Protein AF-A0A392T3P1-F1 (afdb_monomer_lite)

Radius of gyration: 28.36 Å; chains: 1; bounding box: 68×36×71 Å

Foldseek 3Di:
DDDPDDPCPDPVNVVVVVVCVVPPDDDVPPVPPDPVSVVVVVVVVVVVVVVVVVVVVVVVVVVVVVVVVVVVVVVVVVVVVVVVVPDDPDDDD

pLDDT: mean 86.55, std 14.43, range [44.0, 98.44]

Structure (mmCIF, N/CA/C/O backbone):
data_AF-A0A392T3P1-F1
#
_entry.id   AF-A0A392T3P1-F1
#
loop_
_atom_site.group_PDB
_atom_site.id
_atom_site.type_symbol
_atom_site.label_atom_id
_atom_site.label_alt_id
_atom_site.label_comp_id
_atom_site.label_asym_id
_atom_site.label_entity_id
_atom_site.label_seq_id
_atom_site.pdbx_PDB_ins_code
_atom_site.Cartn_x
_atom_site.Cartn_y
_atom_site.Cartn_z
_atom_site.occupancy
_atom_site.B_iso_or_equiv
_atom_site.auth_seq_id
_atom_site.auth_comp_id
_atom_site.auth_asym_id
_atom_site.auth_atom_id
_atom_site.pdbx_PDB_model_num
ATOM 1 N N . MET A 1 1 ? 15.725 4.135 -1.071 1.00 44.00 1 MET A N 1
ATOM 2 C CA . MET A 1 1 ? 14.358 4.576 -0.721 1.00 44.00 1 MET A CA 1
ATOM 3 C C . MET A 1 1 ? 14.415 6.058 -0.386 1.00 44.00 1 MET A C 1
ATOM 5 O O . MET A 1 1 ? 15.220 6.407 0.472 1.00 44.00 1 MET A O 1
ATOM 9 N N . PRO A 1 2 ? 13.686 6.943 -1.084 1.00 57.88 2 PRO A N 1
ATOM 10 C CA . PRO A 1 2 ? 13.665 8.351 -0.724 1.00 57.88 2 PRO A CA 1
ATOM 11 C C . PRO A 1 2 ? 12.810 8.509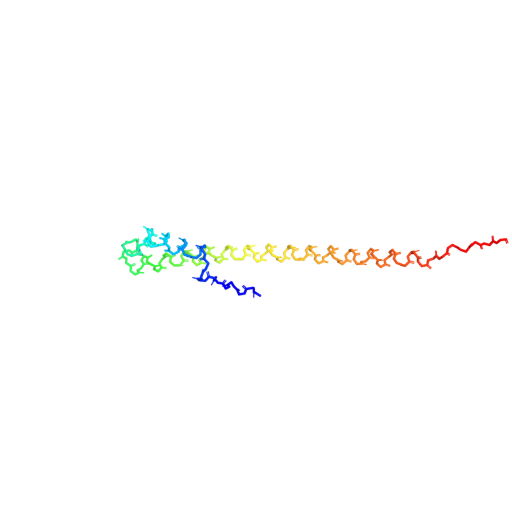 0.537 1.00 57.88 2 PRO A C 1
ATOM 13 O O . PRO A 1 2 ? 11.623 8.194 0.532 1.00 57.88 2 PRO A O 1
ATOM 16 N N . ASN A 1 3 ? 13.422 8.962 1.629 1.00 50.16 3 ASN A N 1
ATOM 17 C CA . ASN A 1 3 ? 12.687 9.380 2.817 1.00 50.16 3 ASN A CA 1
ATOM 18 C C . ASN A 1 3 ? 11.796 10.564 2.417 1.00 50.16 3 ASN A C 1
ATOM 20 O O . ASN A 1 3 ? 12.300 11.639 2.091 1.00 50.16 3 ASN A O 1
ATOM 24 N N . VAL A 1 4 ? 10.478 10.357 2.393 1.00 60.19 4 VAL A N 1
ATOM 25 C CA . VAL A 1 4 ? 9.504 11.426 2.155 1.00 60.19 4 VAL A CA 1
ATOM 26 C C . VAL A 1 4 ? 9.473 12.296 3.407 1.00 60.19 4 VAL A C 1
ATOM 28 O O . VAL A 1 4 ? 8.748 12.024 4.362 1.00 60.19 4 VAL A O 1
ATOM 31 N N . TYR A 1 5 ? 10.308 13.330 3.433 1.00 57.66 5 TYR A N 1
ATOM 32 C CA . TYR A 1 5 ? 10.215 14.369 4.448 1.00 57.66 5 TYR A CA 1
ATOM 33 C C . TYR A 1 5 ? 9.005 15.239 4.115 1.00 57.66 5 TYR A C 1
ATOM 35 O O . TYR A 1 5 ? 9.044 16.052 3.192 1.00 57.66 5 TYR A O 1
ATOM 43 N N . TYR A 1 6 ? 7.911 15.063 4.855 1.00 64.56 6 TYR A N 1
ATOM 44 C CA . TYR A 1 6 ? 6.800 16.004 4.793 1.00 64.56 6 TYR A CA 1
ATOM 45 C C . TYR A 1 6 ? 7.296 17.360 5.304 1.00 64.56 6 TYR A C 1
ATOM 47 O O . TYR A 1 6 ? 7.688 17.485 6.463 1.00 64.56 6 TYR A O 1
ATOM 55 N N . ASN A 1 7 ? 7.299 18.378 4.442 1.00 77.56 7 ASN A N 1
ATOM 56 C CA . ASN A 1 7 ? 7.554 19.747 4.874 1.00 77.56 7 ASN A CA 1
ATOM 57 C C . ASN A 1 7 ? 6.347 20.236 5.684 1.00 77.56 7 ASN A C 1
ATOM 59 O O . ASN A 1 7 ? 5.359 20.699 5.118 1.00 77.56 7 ASN A O 1
ATOM 63 N N . THR A 1 8 ? 6.443 20.141 7.007 1.00 78.44 8 THR A N 1
ATOM 64 C CA . THR A 1 8 ? 5.375 20.521 7.939 1.00 78.44 8 THR A CA 1
ATOM 65 C C . THR A 1 8 ? 5.169 22.035 8.068 1.00 78.44 8 THR A C 1
ATOM 67 O O . THR A 1 8 ? 4.216 22.470 8.709 1.00 78.44 8 THR A O 1
ATOM 70 N N . GLN A 1 9 ? 6.040 22.842 7.454 1.00 78.62 9 GLN A N 1
ATOM 71 C CA . GLN A 1 9 ? 5.971 24.307 7.428 1.00 78.62 9 GLN A CA 1
ATOM 72 C C . GLN A 1 9 ? 5.460 24.853 6.084 1.00 78.62 9 GLN A C 1
ATOM 74 O O . GLN A 1 9 ? 5.292 26.061 5.931 1.00 78.62 9 GLN A O 1
ATOM 79 N N . GLY A 1 10 ? 5.240 23.984 5.093 1.00 83.88 10 GLY A N 1
ATOM 80 C CA . GLY A 1 10 ? 4.776 24.374 3.765 1.00 83.88 10 GLY A CA 1
ATOM 81 C C . GLY A 1 10 ? 3.263 24.583 3.702 1.00 83.88 10 GLY A C 1
ATOM 82 O O . GLY A 1 10 ? 2.502 23.909 4.397 1.00 83.88 10 GLY A O 1
ATOM 83 N N . SER A 1 11 ? 2.822 25.454 2.791 1.00 86.38 11 SER A N 1
ATOM 84 C CA . SER A 1 11 ? 1.398 25.733 2.551 1.00 86.38 11 SER A CA 1
ATOM 85 C C . SER A 1 11 ? 0.585 24.472 2.239 1.00 86.38 11 SER A C 1
ATOM 87 O O . SER A 1 11 ? -0.507 24.319 2.770 1.00 86.38 11 SER A O 1
ATOM 89 N N . LEU A 1 12 ? 1.144 23.532 1.465 1.00 87.38 12 LEU A N 1
ATOM 90 C CA . LEU A 1 12 ? 0.500 22.250 1.143 1.00 87.38 12 LEU A CA 1
ATOM 91 C C . LEU A 1 12 ? 0.227 21.389 2.382 1.00 87.38 12 LEU A C 1
ATOM 93 O O . LEU A 1 12 ? -0.811 20.740 2.470 1.00 87.38 12 LEU A O 1
ATOM 97 N N . TYR A 1 13 ? 1.147 21.370 3.350 1.00 86.12 13 TYR A N 1
ATOM 98 C CA . TYR A 1 13 ? 0.937 20.632 4.593 1.00 86.12 13 TYR A CA 1
ATOM 99 C C . TYR A 1 13 ? -0.118 21.316 5.459 1.00 86.12 13 TYR A C 1
ATOM 101 O O . TYR A 1 13 ? -0.994 20.640 5.994 1.00 86.12 13 TYR A O 1
ATOM 109 N N . THR A 1 14 ? -0.068 22.647 5.570 1.00 87.81 14 THR A N 1
ATOM 110 C CA . THR A 1 14 ? -1.087 23.425 6.283 1.00 87.81 14 THR A CA 1
ATOM 111 C C . THR A 1 14 ? -2.471 23.178 5.695 1.00 87.81 14 THR A C 1
ATOM 113 O O . THR A 1 14 ? -3.389 22.846 6.437 1.00 87.81 14 THR A O 1
ATOM 116 N N . GLU A 1 15 ? -2.606 23.248 4.372 1.00 89.44 15 GLU A N 1
ATOM 117 C CA . GLU A 1 15 ? -3.859 22.990 3.666 1.00 89.44 15 GLU A CA 1
ATOM 118 C C . GLU A 1 15 ? -4.341 21.548 3.871 1.00 89.44 15 GLU A C 1
ATOM 120 O O . GLU A 1 15 ? -5.502 21.332 4.214 1.00 89.44 15 GLU A O 1
ATOM 125 N N . ALA A 1 16 ? -3.450 20.554 3.776 1.00 88.88 16 ALA A N 1
ATOM 126 C CA . ALA A 1 16 ? -3.792 19.156 4.035 1.00 88.88 16 ALA A CA 1
ATOM 127 C C . ALA A 1 16 ? -4.229 18.905 5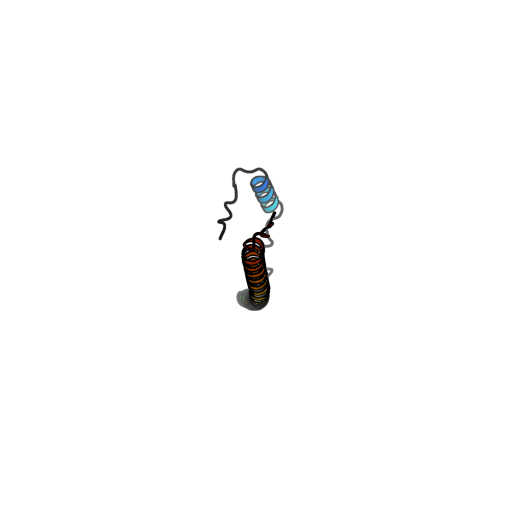.492 1.00 88.88 16 ALA A C 1
ATOM 129 O O . ALA A 1 16 ? -5.146 18.117 5.741 1.00 88.88 16 ALA A O 1
ATOM 130 N N . MET A 1 17 ? -3.599 19.568 6.467 1.00 89.19 17 MET A N 1
ATOM 131 C CA . MET A 1 17 ? -4.000 19.479 7.873 1.00 89.19 17 MET A CA 1
ATOM 132 C C . MET A 1 17 ? -5.335 20.177 8.122 1.00 89.19 17 MET A C 1
ATOM 134 O O . MET A 1 17 ? -6.186 19.610 8.805 1.00 89.19 17 MET A O 1
ATOM 138 N N . SER A 1 18 ? -5.556 21.356 7.539 1.00 91.19 18 SER A N 1
ATOM 139 C CA . SER A 1 18 ? -6.847 22.048 7.586 1.00 91.19 18 SER A CA 1
ATOM 140 C C . SER A 1 18 ? -7.955 21.210 6.949 1.00 91.19 18 SER A C 1
ATOM 142 O O . SER A 1 18 ? -9.020 21.067 7.543 1.00 91.19 18 SER A O 1
ATOM 144 N N . TYR A 1 19 ? -7.686 20.569 5.808 1.00 91.56 19 TYR A N 1
ATOM 145 C CA . TYR A 1 19 ? -8.620 19.653 5.157 1.00 91.56 19 TYR A CA 1
ATOM 146 C C . TYR A 1 19 ? -8.974 18.468 6.062 1.00 91.56 19 TYR A C 1
ATOM 148 O O . TYR A 1 19 ? -10.148 18.163 6.241 1.00 91.56 19 TYR A O 1
ATOM 156 N N . ARG A 1 20 ? -7.983 17.833 6.703 1.00 88.75 20 ARG A N 1
ATOM 157 C CA . ARG A 1 20 ? -8.230 16.745 7.667 1.00 88.75 20 ARG A CA 1
ATOM 158 C C . ARG A 1 20 ? -8.994 17.194 8.912 1.00 88.75 20 ARG A C 1
ATOM 160 O O . ARG A 1 20 ? -9.734 16.395 9.472 1.00 88.75 20 ARG A O 1
ATOM 167 N N . GLN A 1 21 ? -8.807 18.432 9.363 1.00 90.38 21 GLN A N 1
ATOM 168 C CA . GLN A 1 21 ? -9.572 18.986 10.485 1.00 90.38 21 GLN A CA 1
ATOM 169 C C . GLN A 1 21 ? -11.026 19.257 10.091 1.00 90.38 21 GLN A C 1
ATOM 171 O O . GLN A 1 21 ? -11.931 18.995 10.877 1.00 90.38 21 GLN A O 1
ATOM 176 N N . GLN A 1 22 ? -11.248 19.759 8.874 1.00 95.44 22 GLN A N 1
ATOM 177 C CA . GLN A 1 22 ? -12.583 20.042 8.351 1.00 95.44 22 GLN A CA 1
ATOM 178 C C . GLN A 1 22 ? -13.351 18.762 7.996 1.00 95.44 22 GLN A C 1
ATOM 180 O O . GLN A 1 22 ? -14.560 18.684 8.209 1.00 95.44 22 GLN A O 1
ATOM 185 N N . PHE A 1 23 ? -12.642 17.752 7.495 1.00 90.88 23 PHE A N 1
ATOM 186 C CA . PHE A 1 23 ? -13.172 16.449 7.118 1.00 90.88 23 PHE A CA 1
ATOM 187 C C . PHE A 1 23 ? -12.410 15.354 7.872 1.00 9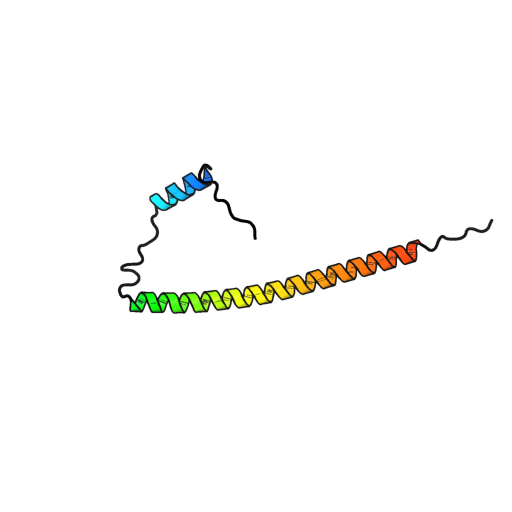0.88 23 PHE A C 1
ATOM 189 O O . PHE A 1 23 ? -11.509 14.723 7.303 1.00 90.88 23 PHE A O 1
ATOM 196 N N . PRO A 1 24 ? -12.731 15.133 9.162 1.00 88.38 24 PRO A N 1
ATOM 197 C CA . PRO A 1 24 ? -12.078 14.088 9.931 1.00 88.38 24 PRO A CA 1
ATOM 198 C C . PRO A 1 24 ? -12.324 12.727 9.270 1.00 88.38 24 PRO A C 1
ATOM 200 O O . PRO A 1 24 ? -13.413 12.489 8.732 1.00 88.38 24 PRO A O 1
ATOM 203 N N . PRO A 1 25 ? -11.335 11.814 9.297 1.00 87.75 25 PRO A N 1
ATOM 204 C CA . PRO A 1 25 ? -11.543 10.473 8.784 1.00 87.75 25 PRO A CA 1
ATOM 205 C C . PRO A 1 25 ? -12.721 9.823 9.526 1.00 87.75 25 PRO A C 1
ATOM 207 O O . PRO A 1 25 ? -12.847 10.005 10.743 1.00 87.75 25 PRO A O 1
ATOM 210 N N . PRO A 1 26 ? -13.582 9.068 8.822 1.00 88.94 26 PRO A N 1
ATOM 211 C CA . PRO A 1 26 ? -14.678 8.362 9.461 1.00 88.94 26 PRO A CA 1
ATOM 212 C C . PRO A 1 26 ? -14.151 7.489 10.605 1.00 88.94 26 PRO A C 1
ATOM 214 O O . PRO A 1 26 ? -13.154 6.785 10.414 1.00 88.94 26 PRO A O 1
ATOM 217 N N . PRO A 1 27 ? -14.794 7.508 11.783 1.00 89.56 27 PRO A N 1
ATOM 218 C CA . PRO A 1 27 ? -14.360 6.669 12.881 1.00 89.56 27 PRO A CA 1
ATOM 219 C C . PRO A 1 27 ? -14.551 5.193 12.516 1.00 89.56 27 PRO A C 1
ATOM 221 O O . PRO A 1 27 ? -15.512 4.810 11.841 1.00 89.56 27 PRO A O 1
ATOM 224 N N . PHE A 1 28 ? -13.635 4.349 12.988 1.00 88.88 28 PHE A N 1
ATOM 225 C CA . PHE A 1 28 ? -13.722 2.903 12.783 1.00 88.88 28 PHE A CA 1
ATOM 226 C C . PHE A 1 28 ? -14.895 2.283 13.548 1.00 88.88 28 PHE A C 1
ATOM 228 O O . PHE A 1 28 ? -15.486 1.323 13.073 1.00 88.88 28 PHE A O 1
ATOM 235 N N . TYR A 1 29 ? -15.298 2.866 14.676 1.00 89.31 29 TYR A N 1
ATOM 236 C CA . TYR A 1 29 ? -16.539 2.524 15.368 1.00 89.31 29 TYR A CA 1
ATOM 237 C C . TYR A 1 29 ? -17.615 3.584 15.069 1.00 89.31 29 TYR A C 1
ATOM 239 O O . TYR A 1 29 ? -17.307 4.775 15.155 1.00 89.31 29 TYR A O 1
ATOM 247 N N . PRO A 1 30 ? -18.866 3.213 14.733 1.00 90.75 30 PRO A N 1
ATOM 248 C CA . PRO A 1 30 ? -19.442 1.864 14.705 1.00 90.75 30 PRO A CA 1
ATOM 249 C C . PRO A 1 30 ? -19.323 1.150 13.344 1.00 90.75 30 PRO A C 1
ATOM 251 O O . PRO A 1 30 ? -19.992 0.142 13.142 1.00 90.75 30 PRO A O 1
ATOM 254 N N . ARG A 1 31 ? -18.511 1.660 12.399 1.00 91.31 31 ARG A N 1
ATOM 255 C CA . ARG A 1 31 ? -18.313 1.038 11.070 1.00 91.31 31 ARG A CA 1
ATOM 256 C C . ARG A 1 31 ? -17.927 -0.445 11.187 1.00 91.31 31 ARG A C 1
ATOM 258 O O . ARG A 1 31 ? -18.446 -1.261 10.436 1.00 91.31 31 ARG A O 1
ATOM 265 N N . PHE A 1 32 ? -17.074 -0.770 12.153 1.00 93.75 32 PHE A N 1
ATOM 266 C CA . PHE A 1 32 ? -16.754 -2.119 12.604 1.00 93.75 32 PHE A CA 1
ATOM 267 C C . PHE A 1 32 ? -17.268 -2.256 14.045 1.00 93.75 32 PHE A C 1
ATOM 269 O O . PHE A 1 32 ? -16.596 -1.827 14.985 1.00 93.75 32 PHE A O 1
ATOM 276 N N . PRO A 1 33 ? -18.505 -2.749 14.233 1.00 93.06 33 PRO A N 1
ATOM 277 C CA . PRO A 1 33 ? -19.197 -2.674 15.519 1.00 93.06 33 PRO A CA 1
ATOM 278 C C . PRO A 1 33 ? -18.663 -3.674 16.548 1.00 93.06 33 PRO A C 1
ATOM 280 O O . PRO A 1 33 ? -18.902 -3.499 17.742 1.00 93.06 33 PRO A O 1
ATOM 283 N N . THR A 1 34 ? -17.945 -4.707 16.103 1.00 96.44 34 THR A N 1
ATOM 284 C CA . THR A 1 34 ? -17.350 -5.724 16.969 1.00 96.44 34 THR A CA 1
ATOM 285 C C . THR A 1 34 ? -15.863 -5.910 16.659 1.00 96.44 34 THR A C 1
ATOM 287 O O . THR A 1 34 ? -15.433 -5.651 15.527 1.00 96.44 34 THR A O 1
ATOM 290 N N . PRO A 1 35 ? -15.060 -6.369 17.636 1.00 95.69 35 PRO A N 1
ATOM 291 C CA . PRO A 1 35 ? -13.670 -6.748 17.396 1.00 95.69 35 PRO A CA 1
ATOM 292 C C . PRO A 1 35 ? -13.522 -7.784 16.276 1.00 95.69 35 PRO A C 1
ATOM 294 O O . PRO A 1 35 ? -12.592 -7.695 15.480 1.00 95.69 35 PRO A O 1
ATOM 297 N N . GLU A 1 36 ? -14.464 -8.720 16.163 1.00 96.88 36 GLU A N 1
ATOM 298 C CA . GLU A 1 36 ? -14.467 -9.750 15.123 1.00 96.88 36 GLU A CA 1
ATOM 299 C C . GLU A 1 36 ? -14.643 -9.131 13.730 1.00 96.88 36 GLU A C 1
ATOM 301 O O . GLU A 1 36 ? -13.880 -9.457 12.823 1.00 96.88 36 GLU A O 1
ATOM 306 N N . ALA A 1 37 ? -15.566 -8.172 13.573 1.00 96.56 37 ALA A N 1
ATOM 307 C CA . ALA A 1 37 ? -15.763 -7.453 12.312 1.00 96.56 37 ALA A CA 1
ATOM 308 C C . ALA A 1 37 ? -14.513 -6.650 11.905 1.00 96.56 37 ALA A C 1
ATOM 310 O O . ALA A 1 37 ? -14.194 -6.541 10.722 1.00 96.56 37 ALA A O 1
ATOM 311 N N . TRP A 1 38 ? -13.781 -6.108 12.884 1.00 95.69 38 TRP A N 1
ATOM 312 C CA . TRP A 1 38 ? -12.493 -5.461 12.640 1.00 95.69 38 TRP A CA 1
ATOM 313 C C . TRP A 1 38 ? -11.420 -6.461 12.187 1.00 95.69 38 TRP A C 1
ATOM 315 O O . TRP A 1 38 ? -10.719 -6.207 11.210 1.00 95.69 38 TRP A O 1
ATOM 325 N N . THR A 1 39 ? -11.308 -7.617 12.847 1.00 96.75 39 THR A N 1
ATOM 326 C CA . THR A 1 39 ? -10.349 -8.666 12.465 1.00 96.75 39 THR A CA 1
ATOM 327 C C . THR A 1 39 ? -10.631 -9.237 11.073 1.00 96.75 39 THR A C 1
ATOM 329 O O . THR A 1 39 ? -9.696 -9.482 10.312 1.00 96.75 39 THR A O 1
ATOM 332 N N . GLU A 1 40 ? -11.898 -9.434 10.707 1.00 96.62 40 GLU A N 1
ATOM 333 C CA . GLU A 1 40 ? -12.276 -9.889 9.364 1.00 96.62 40 GLU A CA 1
ATOM 334 C C . GLU A 1 40 ? -11.916 -8.864 8.287 1.00 96.62 40 GLU A C 1
ATOM 336 O O . GLU A 1 40 ? -11.341 -9.239 7.264 1.00 96.62 40 GLU A O 1
ATOM 341 N N . TYR A 1 41 ? -12.187 -7.579 8.541 1.00 95.19 41 TYR A N 1
ATOM 342 C CA . TYR A 1 41 ? -11.771 -6.495 7.654 1.00 95.19 41 TYR A CA 1
ATOM 343 C C . TYR A 1 41 ? -10.255 -6.501 7.437 1.00 95.19 41 TYR A C 1
ATOM 345 O O . TYR A 1 41 ? -9.807 -6.499 6.295 1.00 95.19 41 TYR A O 1
ATOM 353 N N . GLN A 1 42 ? -9.471 -6.573 8.518 1.00 96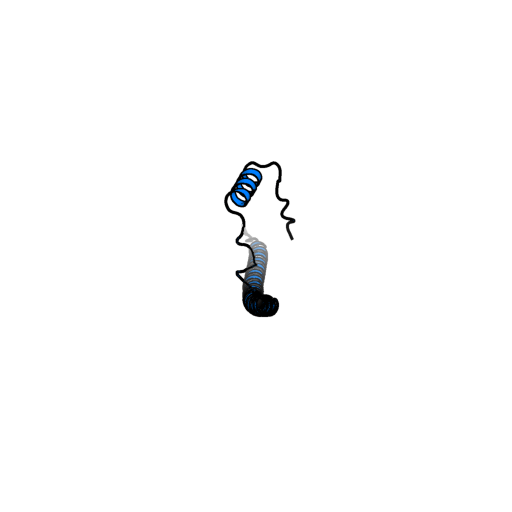.12 42 GLN A N 1
ATOM 354 C CA . GLN A 1 42 ? -8.010 -6.611 8.424 1.00 96.12 42 GLN A CA 1
ATOM 355 C C . GLN A 1 42 ? -7.512 -7.806 7.610 1.00 96.12 42 GLN A C 1
ATOM 357 O O . GLN A 1 42 ? -6.630 -7.647 6.776 1.00 96.12 42 GLN A O 1
ATOM 362 N N . ARG A 1 43 ? -8.095 -8.994 7.813 1.00 97.75 43 ARG A N 1
ATOM 363 C CA . ARG A 1 43 ? -7.717 -10.192 7.055 1.00 97.75 43 ARG A CA 1
ATOM 364 C C . ARG A 1 43 ? -7.996 -10.031 5.560 1.00 97.75 43 ARG A C 1
ATOM 366 O O . ARG A 1 43 ? -7.178 -10.443 4.745 1.00 97.75 43 ARG A O 1
ATOM 373 N N . ALA A 1 44 ? -9.156 -9.486 5.199 1.00 97.19 44 ALA A N 1
ATOM 374 C CA . ALA A 1 44 ? -9.504 -9.264 3.798 1.00 97.19 44 ALA A CA 1
ATOM 375 C C . ALA A 1 44 ? -8.568 -8.234 3.144 1.00 97.19 44 ALA A C 1
ATOM 377 O O . ALA A 1 44 ? -8.055 -8.486 2.055 1.00 97.19 44 ALA A O 1
ATOM 378 N N . ASP A 1 45 ? -8.306 -7.128 3.843 1.00 97.00 45 ASP A N 1
ATOM 379 C CA . ASP A 1 45 ? -7.409 -6.055 3.403 1.00 97.00 45 ASP A CA 1
ATOM 380 C C . ASP A 1 45 ? -5.968 -6.560 3.214 1.00 97.00 45 ASP A C 1
ATOM 382 O O . ASP A 1 45 ? -5.343 -6.284 2.195 1.00 97.00 45 ASP A O 1
ATOM 386 N N . GLU A 1 46 ? -5.467 -7.390 4.135 1.00 97.81 46 GLU A N 1
ATOM 387 C CA . GLU A 1 46 ? -4.135 -7.999 4.045 1.00 97.81 46 GLU A CA 1
ATOM 388 C C . GLU A 1 46 ? -3.994 -8.912 2.818 1.00 97.81 46 GLU A C 1
ATOM 390 O O . GLU A 1 46 ? -2.995 -8.841 2.101 1.00 97.81 46 GLU A O 1
ATOM 395 N N . VAL A 1 47 ? -5.006 -9.738 2.535 1.00 98.12 47 VAL A N 1
ATOM 396 C CA . VAL A 1 47 ? -5.004 -10.623 1.359 1.00 98.12 47 VAL A CA 1
ATOM 397 C C . VAL A 1 47 ? -5.029 -9.818 0.059 1.00 98.12 47 VAL A C 1
ATOM 399 O O . VAL A 1 47 ? -4.285 -10.131 -0.872 1.00 98.12 47 VAL A O 1
ATOM 402 N N . GLU A 1 48 ? -5.863 -8.780 -0.018 1.00 97.81 48 GLU A N 1
ATOM 403 C CA . GLU A 1 48 ? -5.934 -7.911 -1.195 1.00 97.81 48 GLU A CA 1
ATOM 404 C C . GLU A 1 48 ? -4.617 -7.156 -1.409 1.00 97.81 48 GLU A C 1
ATOM 406 O O . GLU A 1 48 ? -4.076 -7.144 -2.519 1.00 97.81 48 GLU A O 1
ATOM 411 N N . TYR A 1 49 ? -4.064 -6.586 -0.337 1.00 97.25 49 TYR A N 1
ATOM 412 C CA . TYR A 1 49 ? -2.782 -5.897 -0.372 1.00 97.25 49 TYR A CA 1
ATOM 413 C C . TYR A 1 49 ? -1.666 -6.822 -0.861 1.00 97.25 49 TYR A C 1
ATOM 415 O O . TYR A 1 49 ? -0.917 -6.449 -1.766 1.00 97.25 49 TYR A O 1
ATOM 423 N N . GLN A 1 50 ? -1.578 -8.041 -0.321 1.00 97.88 50 GLN A N 1
ATOM 424 C CA . GLN A 1 50 ? -0.550 -8.994 -0.726 1.00 97.88 50 GLN A CA 1
ATOM 425 C C . GLN A 1 50 ? -0.675 -9.356 -2.211 1.00 97.88 50 GLN A C 1
ATOM 427 O O . GLN A 1 50 ? 0.319 -9.317 -2.929 1.00 97.88 50 GLN A O 1
ATOM 432 N N . ALA A 1 51 ? -1.891 -9.595 -2.711 1.00 97.81 51 ALA A N 1
ATOM 433 C CA . ALA A 1 51 ? -2.112 -9.888 -4.127 1.00 97.81 51 ALA A CA 1
ATOM 434 C C . ALA A 1 51 ? -1.682 -8.731 -5.051 1.00 97.81 51 ALA A C 1
ATOM 436 O O . ALA A 1 51 ? -1.121 -8.954 -6.130 1.00 97.81 51 ALA A O 1
ATOM 437 N N . ILE A 1 52 ? -1.924 -7.482 -4.637 1.00 97.81 52 ILE A N 1
ATOM 438 C CA . ILE A 1 52 ? -1.458 -6.293 -5.361 1.00 97.81 52 ILE A CA 1
ATOM 439 C C . ILE A 1 52 ? 0.071 -6.224 -5.344 1.00 97.81 52 ILE A C 1
ATOM 441 O O . ILE A 1 52 ? 0.683 -5.946 -6.378 1.00 97.81 52 ILE A O 1
ATOM 445 N N . MET A 1 53 ? 0.692 -6.482 -4.194 1.00 97.62 53 MET A N 1
ATOM 446 C CA . MET A 1 53 ? 2.145 -6.453 -4.051 1.00 97.62 53 MET A CA 1
ATOM 447 C C . MET A 1 53 ? 2.832 -7.529 -4.887 1.00 97.62 53 MET A C 1
ATOM 449 O O . MET A 1 53 ? 3.766 -7.194 -5.612 1.00 97.62 53 MET A O 1
ATOM 453 N N . ASP A 1 54 ? 2.324 -8.759 -4.881 1.00 98.44 54 ASP A N 1
ATOM 454 C CA . ASP A 1 54 ? 2.855 -9.864 -5.688 1.00 98.44 54 ASP A CA 1
ATOM 455 C C . ASP A 1 54 ? 2.799 -9.528 -7.186 1.00 98.44 54 ASP A C 1
ATOM 457 O O . ASP A 1 54 ? 3.765 -9.710 -7.932 1.00 98.44 54 ASP A O 1
ATOM 461 N N . ARG A 1 55 ? 1.674 -8.959 -7.643 1.00 98.25 55 ARG A N 1
ATOM 462 C CA . ARG A 1 55 ? 1.532 -8.487 -9.026 1.00 98.25 55 ARG A CA 1
ATOM 463 C C . ARG A 1 55 ? 2.534 -7.378 -9.348 1.00 98.25 55 ARG A C 1
ATOM 465 O O . ARG A 1 55 ? 3.139 -7.399 -10.420 1.00 98.25 55 ARG A O 1
ATOM 472 N N . ASN A 1 56 ? 2.676 -6.393 -8.467 1.00 98.06 56 ASN A N 1
ATOM 473 C CA . ASN A 1 56 ? 3.590 -5.272 -8.673 1.00 98.06 56 ASN A CA 1
ATOM 474 C C . ASN A 1 56 ? 5.047 -5.741 -8.719 1.00 98.06 56 ASN A C 1
A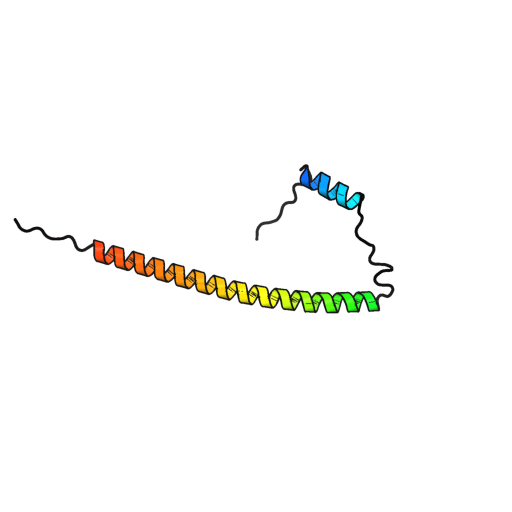TOM 476 O O . ASN A 1 56 ? 5.813 -5.258 -9.551 1.00 98.06 56 ASN A O 1
ATOM 480 N N . GLU A 1 57 ? 5.420 -6.694 -7.866 1.00 98.06 57 GLU A N 1
ATOM 481 C CA . GLU A 1 57 ? 6.747 -7.302 -7.850 1.00 98.06 57 GLU A CA 1
ATOM 482 C C . GLU A 1 57 ? 7.036 -8.043 -9.161 1.00 98.06 57 GLU A C 1
ATOM 484 O O . GLU A 1 57 ? 8.078 -7.818 -9.781 1.00 98.06 57 GLU A O 1
ATOM 489 N N . ALA A 1 58 ? 6.089 -8.852 -9.644 1.00 98.31 58 ALA A N 1
ATOM 490 C CA . ALA A 1 58 ? 6.226 -9.538 -10.926 1.00 98.31 58 ALA A CA 1
ATOM 491 C C . ALA A 1 58 ? 6.438 -8.548 -12.086 1.00 98.31 58 ALA A C 1
ATOM 493 O O . ALA A 1 58 ? 7.370 -8.700 -12.879 1.00 98.31 58 ALA A O 1
ATOM 494 N N . VAL A 1 59 ? 5.621 -7.490 -12.144 1.00 98.44 59 VAL A N 1
ATOM 495 C CA . VAL A 1 59 ? 5.746 -6.428 -13.156 1.00 98.44 59 VAL A CA 1
ATOM 496 C C . VAL A 1 59 ? 7.093 -5.713 -13.046 1.00 98.44 59 VAL A C 1
ATOM 498 O O . VAL A 1 59 ? 7.731 -5.441 -14.064 1.00 98.44 59 VAL A O 1
ATOM 501 N N . PHE A 1 60 ? 7.548 -5.420 -11.827 1.00 98.25 60 PHE A N 1
ATOM 502 C CA . PHE A 1 60 ? 8.835 -4.772 -11.601 1.00 98.25 60 PHE A CA 1
ATOM 503 C C . PHE A 1 60 ? 9.990 -5.601 -12.173 1.00 98.25 60 PHE A C 1
ATOM 505 O O . PHE A 1 60 ? 10.813 -5.066 -12.919 1.00 98.25 60 PHE A O 1
ATOM 512 N N . TYR A 1 61 ? 10.046 -6.903 -11.881 1.00 98.19 61 TYR A N 1
ATOM 513 C CA . TYR A 1 61 ? 11.131 -7.760 -12.365 1.00 98.19 61 TYR A CA 1
ATOM 514 C C . TYR A 1 61 ? 11.096 -7.979 -13.878 1.00 98.19 61 TYR A C 1
ATOM 516 O O . TYR A 1 61 ? 12.155 -8.026 -14.510 1.00 98.19 61 TYR A O 1
ATOM 524 N N . GLU A 1 62 ? 9.910 -8.050 -14.481 1.00 98.06 62 GLU A N 1
ATOM 525 C CA . GLU A 1 62 ? 9.768 -8.107 -15.936 1.00 98.06 62 GLU A CA 1
ATOM 526 C C . GLU A 1 62 ? 10.346 -6.850 -16.604 1.00 98.06 62 GLU A C 1
ATOM 528 O O . GLU A 1 62 ? 11.191 -6.940 -17.503 1.00 98.06 62 GLU A O 1
ATOM 533 N N . GLN A 1 63 ? 9.945 -5.670 -16.122 1.00 98.19 63 GLN A N 1
ATOM 534 C CA . GLN A 1 63 ? 10.416 -4.385 -16.640 1.00 98.19 63 GLN A CA 1
ATOM 535 C C . GLN A 1 63 ? 11.918 -4.205 -16.427 1.00 98.19 63 GLN A C 1
ATOM 537 O O . GLN A 1 63 ? 12.634 -3.792 -17.342 1.00 98.19 63 GLN A O 1
ATOM 542 N N . TYR A 1 64 ? 12.414 -4.551 -15.240 1.00 97.50 64 TYR A N 1
ATOM 543 C CA . TYR A 1 64 ? 13.834 -4.493 -14.928 1.00 97.50 64 TYR A CA 1
ATOM 544 C C . TYR A 1 64 ? 14.647 -5.415 -15.846 1.00 97.50 64 TYR A C 1
ATOM 546 O O . TYR A 1 64 ? 15.648 -4.992 -16.427 1.00 97.50 64 TYR A O 1
ATOM 554 N N . GLY A 1 65 ? 14.189 -6.652 -16.055 1.00 97.38 65 GLY A N 1
ATOM 555 C CA . GLY A 1 65 ? 14.833 -7.597 -16.964 1.00 97.38 65 GLY A CA 1
ATOM 556 C C . GLY A 1 65 ? 14.826 -7.131 -18.425 1.00 97.38 65 GLY A C 1
ATOM 557 O O . GLY A 1 65 ? 15.803 -7.336 -19.147 1.00 97.38 65 GLY A O 1
ATOM 558 N N . ALA A 1 66 ? 13.752 -6.483 -18.882 1.00 97.44 66 ALA A N 1
ATOM 559 C CA . ALA A 1 66 ? 13.701 -5.866 -20.208 1.00 97.44 66 ALA A CA 1
ATOM 560 C C . ALA A 1 66 ? 14.698 -4.702 -20.336 1.00 97.44 66 ALA A C 1
ATOM 562 O O . ALA A 1 66 ? 15.443 -4.637 -21.314 1.00 97.44 66 ALA A O 1
ATOM 563 N N . HIS A 1 67 ? 14.765 -3.831 -19.326 1.00 96.50 67 HIS A N 1
ATOM 564 C CA . HIS A 1 67 ? 15.713 -2.720 -19.293 1.00 96.50 67 HIS A CA 1
ATOM 565 C C . HIS A 1 67 ? 17.171 -3.205 -19.327 1.00 96.50 67 HIS A C 1
ATOM 567 O O . HIS A 1 67 ? 17.975 -2.670 -20.087 1.00 96.50 67 HIS A O 1
ATOM 573 N N . MET A 1 68 ? 17.515 -4.232 -18.543 1.00 96.19 68 MET A N 1
ATOM 574 C CA . MET A 1 68 ? 18.869 -4.799 -18.522 1.00 96.19 68 MET A CA 1
ATOM 575 C C . MET A 1 68 ? 19.282 -5.358 -19.886 1.00 96.19 68 MET A C 1
ATOM 577 O O . MET A 1 68 ? 20.361 -5.032 -20.374 1.00 96.19 68 MET A O 1
ATOM 581 N N . ARG A 1 69 ? 18.401 -6.122 -20.545 1.00 96.38 69 ARG A N 1
ATOM 582 C CA . ARG A 1 69 ? 18.670 -6.651 -21.892 1.00 96.38 69 ARG A CA 1
ATOM 583 C C . ARG A 1 69 ? 18.885 -5.538 -22.915 1.00 96.38 69 ARG A C 1
ATOM 585 O O . ARG A 1 69 ? 19.872 -5.570 -23.639 1.00 96.38 69 ARG A O 1
ATOM 592 N N . ALA A 1 70 ? 18.018 -4.525 -22.923 1.00 95.62 70 ALA A N 1
ATOM 593 C CA . ALA A 1 70 ? 18.159 -3.386 -23.828 1.00 95.62 70 ALA A CA 1
ATOM 594 C C . ALA A 1 70 ? 19.466 -2.611 -23.583 1.00 95.62 70 ALA A C 1
ATOM 596 O O . ALA A 1 70 ? 20.134 -2.199 -24.531 1.00 95.62 70 ALA A O 1
ATOM 597 N N . GLN A 1 71 ? 19.859 -2.431 -22.318 1.00 94.88 71 GLN A N 1
ATOM 598 C CA . GLN A 1 71 ? 21.124 -1.785 -21.973 1.00 94.88 71 GLN A CA 1
ATOM 599 C C . GLN A 1 71 ? 22.331 -2.593 -22.469 1.00 94.88 71 GLN A C 1
ATOM 601 O O . GLN A 1 71 ? 23.277 -2.012 -23.006 1.00 94.88 71 GLN A O 1
ATOM 606 N N . ASP A 1 72 ? 22.315 -3.912 -22.298 1.00 94.00 72 ASP A N 1
ATOM 607 C CA . ASP A 1 72 ? 23.411 -4.773 -22.739 1.00 94.00 72 ASP A CA 1
ATOM 608 C C . ASP A 1 72 ? 23.502 -4.840 -24.269 1.00 94.00 72 ASP A C 1
ATOM 610 O O . ASP A 1 72 ? 24.602 -4.760 -24.815 1.00 94.00 72 ASP A O 1
ATOM 614 N N . GLU A 1 73 ? 22.370 -4.869 -24.977 1.00 94.25 73 GLU A N 1
ATOM 615 C CA . GLU A 1 73 ? 22.324 -4.759 -26.441 1.00 94.25 73 GLU A CA 1
ATOM 616 C C . GLU A 1 73 ? 22.888 -3.419 -26.931 1.00 94.25 73 GLU A C 1
ATOM 618 O O . GLU A 1 73 ? 23.695 -3.387 -27.862 1.00 94.25 73 GLU A O 1
ATOM 623 N N . GLN A 1 74 ? 22.533 -2.307 -26.277 1.00 92.56 74 GLN A N 1
ATOM 624 C CA . GLN A 1 74 ? 23.094 -0.990 -26.590 1.00 92.56 74 GLN A CA 1
ATOM 625 C C . GLN A 1 74 ? 24.607 -0.942 -26.358 1.00 92.56 74 GLN A C 1
ATOM 627 O O . GLN A 1 74 ? 25.341 -0.410 -27.194 1.00 92.56 74 GLN A O 1
ATOM 632 N N . ARG A 1 75 ? 25.096 -1.514 -25.250 1.00 92.88 75 ARG A N 1
ATOM 633 C CA . ARG A 1 75 ? 26.537 -1.625 -24.980 1.00 92.88 75 ARG A CA 1
ATOM 634 C C . ARG A 1 75 ? 27.236 -2.473 -26.038 1.00 92.88 75 ARG A C 1
ATOM 636 O O . ARG A 1 75 ? 28.263 -2.045 -26.556 1.00 92.88 75 ARG A O 1
ATOM 643 N N . ALA A 1 76 ? 26.672 -3.625 -26.397 1.00 91.38 76 ALA A N 1
ATOM 644 C CA . ALA A 1 76 ? 27.221 -4.500 -27.428 1.00 91.38 76 ALA A CA 1
ATOM 645 C C . ALA A 1 76 ? 27.290 -3.794 -28.793 1.00 91.38 76 ALA A C 1
ATOM 647 O O . ALA A 1 76 ? 28.325 -3.841 -29.460 1.00 91.38 76 ALA A O 1
ATOM 648 N N . ALA A 1 77 ? 26.232 -3.076 -29.180 1.00 90.19 77 ALA A N 1
ATOM 649 C CA . ALA A 1 77 ? 26.199 -2.287 -30.408 1.00 90.19 77 ALA A CA 1
ATOM 650 C C . ALA A 1 77 ? 27.245 -1.157 -30.401 1.00 90.19 77 ALA A C 1
ATOM 652 O O . ALA A 1 77 ? 27.940 -0.949 -31.397 1.00 90.19 77 ALA A O 1
ATOM 653 N N . ALA A 1 78 ? 27.410 -0.460 -29.272 1.00 89.62 78 ALA A N 1
ATOM 654 C CA . ALA A 1 78 ? 28.428 0.577 -29.115 1.00 89.62 78 ALA A CA 1
ATOM 655 C C . ALA A 1 78 ? 29.852 0.004 -29.228 1.00 89.62 78 ALA A C 1
ATOM 657 O O . ALA 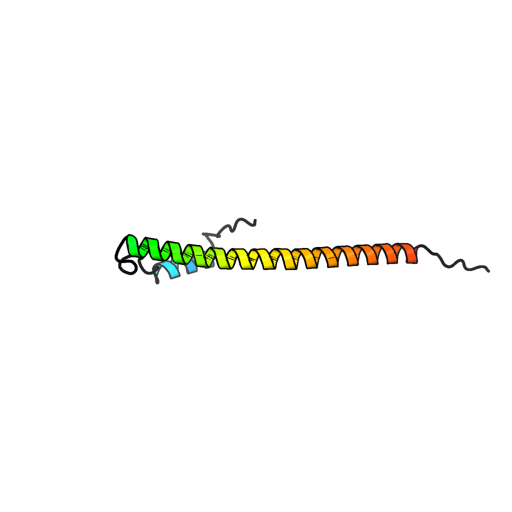A 1 78 ? 30.690 0.574 -29.928 1.00 89.62 78 ALA A O 1
ATOM 658 N N . SER A 1 79 ? 30.121 -1.148 -28.606 1.00 87.94 79 SER A N 1
ATOM 659 C CA . SER A 1 79 ? 31.403 -1.852 -28.724 1.00 87.94 79 SER A CA 1
ATOM 660 C C . SER A 1 79 ? 31.685 -2.320 -30.155 1.00 87.94 79 SER A C 1
ATOM 662 O O . SER A 1 79 ? 32.805 -2.158 -30.636 1.00 87.94 79 SER A O 1
ATOM 664 N N . ALA A 1 80 ? 30.681 -2.847 -30.862 1.00 84.06 80 ALA A N 1
ATOM 665 C CA . ALA A 1 80 ? 30.815 -3.249 -32.262 1.00 84.06 80 ALA A CA 1
ATOM 666 C C . ALA A 1 80 ? 31.096 -2.049 -33.184 1.00 84.06 80 ALA A C 1
ATOM 668 O O . ALA A 1 80 ? 31.961 -2.128 -34.056 1.00 84.06 80 ALA A O 1
ATOM 669 N N . SER A 1 81 ? 30.420 -0.918 -32.955 1.00 82.12 81 SER A N 1
ATOM 670 C CA . SER A 1 81 ? 30.662 0.334 -33.684 1.00 82.12 81 SER A CA 1
ATOM 671 C C . SER A 1 81 ? 32.082 0.866 -33.456 1.00 82.12 81 SER A C 1
ATOM 673 O O . SER A 1 81 ? 32.772 1.223 -34.410 1.00 82.12 81 SER A O 1
ATOM 675 N N . ALA A 1 82 ? 32.574 0.833 -32.211 1.00 78.94 82 ALA A N 1
ATOM 676 C CA . ALA A 1 82 ? 33.950 1.213 -31.888 1.00 78.94 82 ALA A CA 1
ATOM 677 C C . ALA A 1 82 ? 34.991 0.303 -32.568 1.00 78.94 82 ALA A C 1
ATOM 679 O O . ALA A 1 82 ? 36.007 0.793 -33.058 1.00 78.94 82 ALA A O 1
ATOM 680 N N . ALA A 1 83 ? 34.728 -1.007 -32.651 1.00 72.38 83 ALA A N 1
ATOM 681 C CA . ALA A 1 83 ? 35.595 -1.950 -33.358 1.00 72.38 83 ALA A CA 1
ATOM 682 C C . ALA A 1 83 ? 35.603 -1.718 -34.883 1.00 72.38 83 ALA A C 1
ATOM 684 O O . ALA A 1 83 ? 36.655 -1.822 -35.511 1.00 72.38 83 ALA A O 1
ATOM 685 N N . ALA A 1 84 ? 34.460 -1.358 -35.476 1.00 69.06 84 ALA A N 1
ATOM 686 C CA . ALA A 1 84 ? 34.348 -1.058 -36.905 1.00 69.06 84 ALA A CA 1
ATOM 687 C C . ALA A 1 84 ? 34.974 0.300 -37.286 1.00 69.06 84 ALA A C 1
ATOM 689 O O . ALA A 1 84 ? 35.602 0.413 -38.337 1.00 69.06 84 ALA A O 1
ATOM 690 N N . GLY A 1 85 ? 34.860 1.317 -36.424 1.00 61.06 85 GLY A N 1
ATOM 691 C CA . GLY A 1 85 ? 35.468 2.641 -36.618 1.00 61.06 85 GLY A CA 1
ATOM 692 C C . GLY A 1 85 ? 36.992 2.685 -36.425 1.00 61.06 85 GLY A C 1
ATOM 693 O O . GLY A 1 85 ? 37.622 3.668 -36.803 1.00 61.06 85 GLY A O 1
ATOM 694 N N . GLY A 1 86 ? 37.593 1.626 -35.868 1.00 56.72 86 GLY A N 1
ATOM 695 C CA . GLY A 1 86 ? 39.047 1.472 -35.725 1.00 56.72 86 GLY A CA 1
ATOM 696 C C . GLY A 1 86 ? 39.778 1.017 -36.997 1.00 56.72 86 GLY A C 1
ATOM 697 O O . GLY A 1 86 ? 41.008 0.969 -37.004 1.00 56.72 86 GLY A O 1
ATOM 698 N N . VAL A 1 87 ? 39.060 0.690 -38.077 1.00 57.38 87 VAL A N 1
ATOM 699 C CA . VAL A 1 87 ? 39.657 0.360 -39.380 1.00 57.38 87 VAL A CA 1
ATOM 700 C C . VAL A 1 87 ? 39.813 1.648 -40.192 1.00 57.38 87 VAL A C 1
ATOM 702 O O . VAL A 1 87 ? 38.921 2.048 -40.937 1.00 57.38 87 VAL A O 1
ATOM 705 N N . SER A 1 88 ? 40.953 2.323 -40.036 1.00 55.41 88 SER A N 1
ATOM 706 C CA . SER A 1 88 ? 41.319 3.470 -40.876 1.00 55.41 88 SER A CA 1
ATOM 707 C C . SER A 1 88 ? 41.383 3.054 -42.356 1.00 55.41 88 SER A C 1
ATOM 709 O O . SER A 1 88 ? 42.089 2.089 -42.668 1.00 55.41 88 SER A O 1
ATOM 711 N N . PRO A 1 89 ? 40.727 3.764 -43.297 1.00 58.72 89 PRO A N 1
ATOM 712 C CA . PRO A 1 89 ? 40.958 3.537 -44.717 1.00 58.72 89 PRO A CA 1
ATOM 713 C C . PRO A 1 89 ? 42.375 4.008 -45.060 1.00 58.72 89 PRO A C 1
ATOM 715 O O . PRO A 1 89 ? 42.683 5.198 -45.007 1.00 58.72 89 PRO A O 1
ATOM 718 N N . VAL A 1 90 ? 43.259 3.067 -45.387 1.00 59.38 90 VAL A N 1
ATOM 719 C CA . VAL A 1 90 ? 44.584 3.382 -45.925 1.00 59.38 90 VAL A CA 1
ATOM 720 C C . VAL A 1 90 ? 44.390 3.948 -47.332 1.00 59.38 90 VAL A C 1
ATOM 722 O O . VAL A 1 90 ? 44.068 3.211 -48.260 1.00 59.38 90 VAL A O 1
ATOM 725 N N . PHE A 1 91 ? 44.575 5.258 -47.495 1.00 57.56 91 PHE A N 1
ATOM 726 C CA . PHE A 1 91 ? 44.752 5.869 -48.811 1.00 57.56 91 PHE A CA 1
ATOM 727 C C . PHE A 1 91 ? 46.213 5.691 -49.242 1.00 57.56 91 PHE A C 1
ATOM 729 O O . PHE A 1 91 ? 47.116 6.257 -48.629 1.00 57.56 91 PHE A O 1
ATOM 736 N N . THR A 1 92 ? 46.449 4.902 -50.289 1.00 53.03 92 THR A N 1
ATOM 737 C CA . THR A 1 92 ? 47.729 4.863 -51.013 1.00 53.03 92 THR A CA 1
ATOM 738 C C . THR A 1 92 ? 47.715 5.910 -52.130 1.00 53.03 92 THR A C 1
ATOM 740 O O . THR A 1 92 ? 46.754 5.944 -52.901 1.00 53.03 92 THR A O 1
ATOM 743 N N . TYR A 1 93 ? 48.753 6.753 -52.179 1.00 58.09 93 TYR A N 1
ATOM 744 C CA . TYR A 1 93 ? 48.991 7.793 -53.195 1.00 58.09 93 TYR A CA 1
ATOM 745 C C . TYR A 1 93 ? 49.792 7.239 -54.378 1.00 58.09 93 TYR A C 1
ATOM 747 O O . TYR A 1 93 ? 50.624 6.334 -54.132 1.00 58.09 93 TYR A O 1
#

Organism: NCBI:txid97028

Secondary structure (DSSP, 8-state):
-------TTSHHHHHHHHHHHHSPPPPHHHHS-SHHHHHHHHHHHHHHHHHHHHHHHHHHHHHHHHHHHHHHHHHHHHHHHHHHHT-------

Sequence (93 aa):
MPNVYYNTQGSLYTEAMSYRQQFPPPPFYPRFPTPEAWTEYQRADEVEYQAIMDRNEAVFYEQYGAHMRAQDEQRAAASASAAAGGVSPVFTY